Protein AF-A0A6G0UZT6-F1 (afdb_monomer)

Sequence (157 aa):
MRIAREQQYEQFVKENEEKKLRKEQEKERERLVEETPKTPPKTVASNSTDDPYEFVAKKITGKKVVIFSKKTCPYCMKAKQALSVYRIPRDHYEIVELDDLPAGKVENIQKVLGEMTGASTVPRVFIDGNCLGGGDDTVQALTSGKLAQLLKEAGAI

Foldseek 3Di:
DPVVVVVVVVVVVVVVVVVVVVVVVVVVVVVVVVPDDPDDDDDDDDPDPQQLLCVVNCQLQQAQKEWEAAPPDPLQVLLVVLVVVPVFDPSRYYYRHLVVDDPVSLQNNLVSCCVRPVGSDPTFMHGNSHTQGTSVSSVVCSVVVVNVVSCVVSVRD

pLDDT: mean 87.44, std 17.18, range [34.69, 98.81]

Mean predicted aligned error: 12.52 Å

Nearest PDB structures (foldseek):
  7ncw-assembly1_A  TM=9.508E-01  e=6.125E-11  Chlamydomonas reinhardtii
  3rhb-assembly1_A  TM=9.207E-01  e=8.423E-09  Arabidopsis thaliana
  5gtx-assembly2_B  TM=9.286E-01  e=1.571E-08  Polygonaceae
  3c1s-assembly1_A  TM=8.725E-01  e=6.168E-09  Saccharomyces cerevisiae
  2jac-assembly1_A  TM=8.782E-01  e=1.081E-08  Saccharomyces cerevisiae

Secondary structure (DSSP, 8-state):
--HHHHHHHHHHHHHHHHHHHHHHHHHHHHHHHHTS-S----------TT-HHHHHHHHHHHSSEEEEE-TT-HHHHHHHHHHHTT---GGGEEEEEGGGS-HHHHHHHHHHHHHHHS--PSPEEEETTEEEESHHHHHHHHHTSHHHHHHHHTT--

Solvent-accessible surface area (backbone atoms only — not comparable to full-atom values): 8783 Å² total; per-residue (Å²): 128,64,68,66,56,53,52,52,48,53,52,52,51,51,54,50,50,52,52,49,52,51,52,52,53,49,55,47,54,53,50,62,63,70,75,55,76,99,64,85,85,92,82,79,97,66,100,56,100,74,48,44,59,61,52,52,52,51,51,34,70,68,24,35,30,32,32,40,30,39,92,88,39,69,42,25,52,45,31,52,54,50,54,58,76,61,70,56,44,70,83,31,48,47,75,47,50,45,77,79,45,62,72,87,51,40,62,51,37,27,48,44,41,20,74,76,69,76,47,50,59,70,19,40,35,30,50,62,61,41,74,72,38,37,18,67,49,40,42,52,26,48,76,70,47,52,42,62,51,54,35,44,76,55,65,39,90

Radius of gyration: 24.64 Å; Cα contacts (8 Å, |Δi|>4): 173; chains: 1; bounding box: 57×35×75 Å

Structure (mmCIF, N/CA/C/O backbone):
data_AF-A0A6G0UZT6-F1
#
_entry.id   AF-A0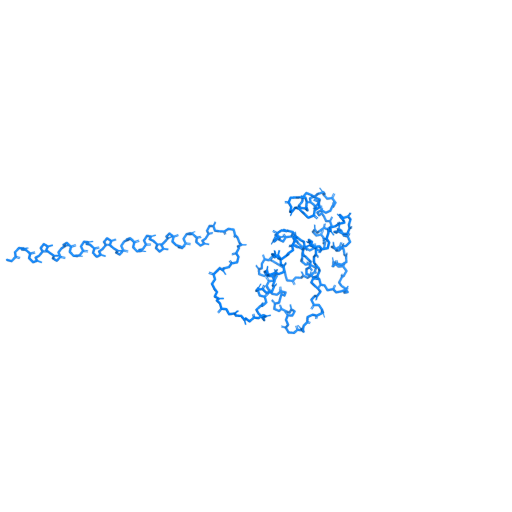A6G0UZT6-F1
#
loop_
_atom_site.group_PDB
_atom_site.id
_atom_site.type_symbol
_atom_site.label_atom_id
_atom_site.label_alt_id
_atom_site.label_comp_id
_atom_site.label_asym_id
_atom_site.label_entity_id
_atom_site.label_seq_id
_atom_site.pdbx_PDB_ins_code
_atom_site.Cartn_x
_atom_site.Cartn_y
_atom_site.Cartn_z
_atom_site.occupancy
_atom_site.B_iso_or_equiv
_atom_site.auth_seq_id
_atom_site.auth_comp_id
_atom_site.auth_asym_id
_atom_site.auth_atom_id
_atom_site.pdbx_PDB_model_num
ATOM 1 N N . MET A 1 1 ? -41.659 19.682 -59.331 1.00 59.56 1 MET A N 1
ATOM 2 C CA . MET A 1 1 ? -40.337 20.131 -58.826 1.00 59.56 1 MET A CA 1
ATOM 3 C C . MET A 1 1 ? -40.313 20.568 -57.348 1.00 59.56 1 MET A C 1
ATOM 5 O O . MET A 1 1 ? -39.220 20.806 -56.859 1.00 59.56 1 MET A O 1
ATOM 9 N N . ARG A 1 2 ? -41.440 20.672 -56.609 1.00 58.91 2 ARG A N 1
ATOM 10 C CA . ARG A 1 2 ? -41.429 21.074 -55.177 1.00 58.91 2 ARG A CA 1
ATOM 11 C C . ARG A 1 2 ? -41.150 19.918 -54.195 1.00 58.91 2 ARG A C 1
ATOM 13 O O . ARG A 1 2 ? -40.313 20.080 -53.320 1.00 58.91 2 ARG A O 1
ATOM 20 N N . ILE A 1 3 ? -41.718 18.736 -54.445 1.00 60.72 3 ILE A N 1
ATOM 21 C CA . ILE A 1 3 ? -41.614 17.551 -53.565 1.00 60.72 3 ILE A CA 1
ATOM 22 C C . ILE A 1 3 ? -40.161 17.068 -53.370 1.00 60.72 3 ILE A C 1
ATOM 24 O O . ILE A 1 3 ? -39.759 16.749 -52.260 1.00 60.72 3 ILE A O 1
ATOM 28 N N . ALA A 1 4 ? -39.335 17.081 -54.423 1.00 64.81 4 ALA A N 1
ATOM 29 C CA . ALA A 1 4 ? -37.940 16.630 -54.329 1.00 64.81 4 ALA A CA 1
ATOM 30 C C . ALA A 1 4 ? -37.053 17.557 -53.473 1.00 64.81 4 ALA A C 1
ATOM 32 O O . ALA A 1 4 ? -36.095 17.098 -52.857 1.00 64.81 4 ALA A O 1
ATOM 33 N N . ARG A 1 5 ? -37.372 18.860 -53.418 1.00 70.00 5 ARG A N 1
ATOM 34 C CA . ARG A 1 5 ? -36.623 19.836 -52.614 1.00 70.00 5 ARG A CA 1
ATOM 35 C C . ARG A 1 5 ? -36.995 19.740 -51.132 1.00 70.00 5 ARG A C 1
ATOM 37 O O . ARG A 1 5 ? -36.111 19.869 -50.294 1.00 70.00 5 ARG A O 1
ATOM 44 N N . GLU A 1 6 ? -38.267 19.481 -50.821 1.00 76.25 6 GLU A N 1
ATOM 45 C CA . GLU A 1 6 ? -38.722 19.206 -49.448 1.00 76.25 6 GLU A CA 1
ATOM 46 C C . GLU A 1 6 ? -38.121 17.907 -48.911 1.00 76.25 6 GLU A C 1
ATOM 48 O O . GLU A 1 6 ? -37.541 17.920 -47.832 1.00 76.25 6 GLU A O 1
ATOM 53 N N . GLN A 1 7 ? -38.120 16.828 -49.702 1.00 77.19 7 GLN A N 1
ATOM 54 C CA . GLN A 1 7 ? -37.497 15.561 -49.298 1.00 77.19 7 GLN A CA 1
ATOM 55 C C . GLN A 1 7 ? -35.988 15.697 -49.049 1.00 77.19 7 GLN A C 1
ATOM 57 O O . GLN A 1 7 ? -35.470 15.158 -48.075 1.00 77.19 7 GLN A O 1
ATOM 62 N N . GLN A 1 8 ? -35.271 16.456 -49.887 1.00 78.75 8 GLN A N 1
ATOM 63 C CA . GLN A 1 8 ? -33.851 16.742 -49.653 1.00 78.75 8 GLN A CA 1
ATOM 64 C C . GLN A 1 8 ? -33.620 17.576 -48.388 1.00 78.75 8 GLN A C 1
ATOM 66 O O . GLN A 1 8 ? -32.632 17.360 -47.687 1.00 78.75 8 GLN A O 1
ATOM 71 N N . TYR A 1 9 ? -34.514 18.520 -48.090 1.00 75.44 9 TYR A N 1
ATOM 72 C CA . TYR A 1 9 ? -34.415 19.344 -46.891 1.00 75.44 9 TYR A CA 1
ATOM 73 C C . TYR A 1 9 ? -34.686 18.530 -45.620 1.00 75.44 9 TYR A C 1
ATOM 75 O O . TYR A 1 9 ? -33.911 18.613 -44.673 1.00 75.44 9 TYR A O 1
ATOM 83 N N . GLU A 1 10 ? -35.718 17.685 -45.615 1.00 83.56 10 GLU A N 1
ATOM 84 C CA . GLU A 1 10 ? -36.023 16.790 -44.493 1.00 83.56 10 GLU A CA 1
ATOM 85 C C . GLU A 1 10 ? -34.889 15.791 -44.232 1.00 83.56 10 GLU A C 1
ATOM 87 O O . GLU A 1 10 ? -34.492 15.595 -43.083 1.00 83.56 10 GLU A O 1
ATOM 92 N N . GLN A 1 11 ? -34.301 15.223 -45.291 1.00 80.62 11 GLN A N 1
ATOM 93 C CA . GLN A 1 11 ? -33.131 14.347 -45.186 1.00 80.62 11 GLN A CA 1
ATOM 94 C C . GLN A 1 11 ? -31.938 15.087 -44.555 1.00 80.62 11 GLN A C 1
ATOM 96 O O . GLN A 1 11 ? -31.304 14.574 -43.636 1.00 80.62 11 GLN A O 1
ATOM 101 N N . PHE A 1 12 ? -31.664 16.319 -45.000 1.00 85.50 12 PHE A N 1
ATOM 102 C CA . PHE A 1 12 ? -30.583 17.149 -44.464 1.00 85.50 12 PHE A CA 1
ATOM 103 C C . PHE A 1 12 ? -30.801 17.521 -42.990 1.00 85.50 12 PHE A C 1
ATOM 105 O O . PHE A 1 12 ? -29.859 17.488 -42.197 1.00 85.50 12 PHE A O 1
ATOM 112 N N . VAL A 1 13 ? -32.035 17.860 -42.605 1.00 86.12 13 VAL A N 1
ATOM 113 C CA . VAL A 1 13 ? -32.390 18.146 -41.206 1.00 86.12 13 VAL A CA 1
ATOM 114 C C . VAL A 1 13 ? -32.175 16.902 -40.347 1.00 86.12 13 VAL A C 1
ATOM 116 O O . VAL A 1 13 ? -31.463 16.977 -39.345 1.00 86.12 13 VAL A O 1
ATOM 119 N N . LYS A 1 14 ? -32.684 15.746 -40.783 1.00 86.69 14 LYS A N 1
ATOM 120 C CA . LYS A 1 14 ? -32.558 14.479 -40.055 1.00 86.69 14 LYS A CA 1
ATOM 121 C C . LYS A 1 14 ? -31.099 14.046 -39.885 1.00 86.69 14 LYS A C 1
ATOM 123 O O . LYS A 1 14 ? -30.685 13.685 -38.787 1.00 86.69 14 LYS A O 1
ATOM 128 N N . GLU A 1 15 ? -30.284 14.159 -40.933 1.00 82.69 15 GLU A N 1
ATOM 129 C CA . GLU A 1 15 ? -28.851 13.845 -40.859 1.00 82.69 15 GLU A CA 1
ATOM 130 C C . GLU A 1 15 ? -28.094 14.763 -39.889 1.00 82.69 15 GLU A C 1
ATOM 132 O O . GLU A 1 15 ? -27.160 14.325 -39.213 1.00 82.69 15 GLU A O 1
ATOM 137 N N . ASN A 1 16 ? -28.472 16.040 -39.802 1.00 84.94 16 ASN A N 1
ATOM 138 C CA . ASN A 1 16 ? -27.845 16.976 -38.872 1.00 84.94 16 ASN A CA 1
ATOM 139 C C . ASN A 1 16 ? -28.285 16.745 -37.424 1.00 84.94 16 ASN A C 1
ATOM 141 O O . ASN A 1 16 ? -27.453 16.858 -36.521 1.00 84.94 16 ASN A O 1
ATOM 145 N N . GLU A 1 17 ? -29.545 16.376 -37.191 1.00 89.00 17 GLU A N 1
ATOM 146 C CA . GLU A 1 17 ? -30.031 15.969 -35.869 1.00 89.00 17 GLU A CA 1
ATOM 147 C C . GLU A 1 17 ? -29.341 14.688 -35.388 1.00 89.00 17 GLU A C 1
ATOM 149 O O . GLU A 1 17 ? -28.851 14.644 -34.260 1.00 89.00 17 GLU A O 1
ATOM 154 N N . GLU A 1 18 ? -29.184 13.687 -36.258 1.00 85.56 18 GLU A N 1
ATOM 155 C CA . GLU A 1 18 ? -28.453 12.456 -35.936 1.00 85.56 18 GLU A CA 1
ATOM 156 C C . GLU A 1 18 ? -26.969 12.727 -35.641 1.00 85.56 18 GLU A C 1
ATOM 158 O O . GLU A 1 18 ? -26.402 12.164 -34.701 1.00 85.56 18 GLU A O 1
ATOM 163 N N . LYS A 1 19 ? -26.325 13.629 -36.394 1.00 81.56 19 LYS A N 1
ATOM 164 C CA . LYS A 1 19 ? -24.942 14.062 -36.119 1.00 81.56 19 LYS A CA 1
ATOM 165 C C . LYS A 1 19 ? -24.828 14.815 -34.794 1.00 81.56 19 LYS A C 1
ATOM 167 O O . LYS A 1 19 ? -23.835 14.641 -34.086 1.00 81.56 19 LYS A O 1
ATOM 172 N N . LYS A 1 20 ? -25.821 15.640 -34.453 1.00 85.88 20 LYS A N 1
ATOM 173 C CA . LYS A 1 20 ? -25.874 16.367 -33.179 1.00 85.88 20 LYS A CA 1
ATOM 174 C C . LYS A 1 20 ? -26.028 15.395 -32.010 1.00 85.88 20 LYS A C 1
ATOM 176 O O . LYS A 1 20 ? -25.246 15.478 -31.068 1.00 85.88 20 LYS A O 1
ATOM 181 N N . LEU A 1 21 ? -26.936 14.425 -32.128 1.00 82.38 21 LEU A N 1
ATOM 182 C CA . LEU A 1 21 ? -27.163 13.395 -31.116 1.00 82.38 21 LEU A CA 1
ATOM 183 C C . LEU A 1 21 ? -25.915 12.529 -30.893 1.00 82.38 21 LEU A C 1
ATOM 185 O O . LEU A 1 21 ? -25.545 12.278 -29.751 1.00 82.38 21 LEU A O 1
ATOM 189 N N . ARG A 1 22 ? -25.211 12.133 -31.963 1.00 80.62 22 ARG A N 1
ATOM 190 C CA . ARG A 1 22 ? -23.954 11.367 -31.857 1.00 80.62 22 ARG A CA 1
ATOM 191 C C . ARG A 1 22 ? -22.852 12.145 -31.141 1.00 80.62 22 ARG A C 1
ATOM 193 O O . ARG A 1 22 ? -22.189 11.581 -30.281 1.00 80.62 22 ARG A O 1
ATOM 200 N N . LYS A 1 23 ? -22.681 13.435 -31.453 1.00 82.00 23 LYS A N 1
ATOM 201 C CA . LYS A 1 23 ? -21.704 14.298 -30.764 1.00 82.00 23 LYS A CA 1
ATOM 202 C C . LYS A 1 23 ? -22.046 14.503 -29.290 1.00 82.00 23 LYS A C 1
ATOM 204 O O . LYS A 1 23 ? -21.148 14.595 -28.461 1.00 82.00 23 LYS A O 1
ATOM 209 N N . GLU A 1 24 ? -23.330 14.595 -28.962 1.00 86.06 24 GLU A N 1
ATOM 210 C CA . GLU A 1 24 ? -23.790 14.749 -27.582 1.00 86.06 24 GLU A CA 1
ATOM 211 C C . GLU A 1 24 ? -23.583 13.457 -26.779 1.00 86.06 24 GLU A C 1
ATOM 213 O O . GLU A 1 24 ? -23.023 13.512 -25.687 1.00 86.06 24 GLU A O 1
ATOM 218 N N . GLN A 1 25 ? -23.884 12.297 -27.376 1.00 79.06 25 GLN A N 1
ATOM 219 C CA . GLN A 1 25 ? -23.587 10.973 -26.814 1.00 79.06 25 GLN A CA 1
ATOM 220 C C . GLN A 1 25 ? -22.081 10.718 -26.656 1.00 79.06 25 GLN A C 1
ATOM 222 O O . GLN A 1 25 ? -21.660 10.110 -25.674 1.00 79.06 25 GLN A O 1
ATOM 227 N N . GLU A 1 26 ? -21.249 11.177 -27.593 1.00 78.81 26 GLU A N 1
ATOM 228 C CA . GLU A 1 26 ? -19.788 11.067 -27.501 1.00 78.81 26 GLU A CA 1
ATOM 229 C C . GLU A 1 26 ? -19.237 11.936 -26.365 1.00 78.81 26 GLU A C 1
ATOM 231 O O . GLU A 1 26 ? -18.486 11.444 -25.527 1.00 78.81 26 GLU A O 1
ATOM 236 N N . LYS A 1 27 ? -19.716 13.179 -26.245 1.00 76.19 27 LYS A N 1
ATOM 237 C CA . LYS A 1 27 ? -19.357 14.095 -25.152 1.00 76.19 27 LYS A CA 1
ATOM 238 C C . LYS A 1 27 ? -19.854 13.622 -23.780 1.00 76.19 27 LYS A C 1
ATOM 240 O O . LYS A 1 27 ? -19.259 13.950 -22.754 1.00 76.19 27 LYS A O 1
ATOM 245 N N . GLU A 1 28 ? -20.968 12.898 -23.731 1.00 77.81 28 GLU A N 1
ATOM 246 C CA . GLU A 1 28 ? -21.465 12.255 -22.511 1.00 77.81 28 GLU A CA 1
ATOM 247 C C . GLU A 1 28 ? -20.640 11.011 -22.157 1.00 77.81 28 GLU A C 1
ATOM 249 O O . GLU A 1 28 ? -20.262 10.854 -20.998 1.00 77.81 28 GLU A O 1
ATOM 254 N N . ARG A 1 29 ? -20.248 10.190 -23.145 1.00 72.94 29 ARG A N 1
ATOM 255 C CA . ARG A 1 29 ? -19.286 9.090 -22.938 1.00 72.94 29 ARG A CA 1
ATOM 256 C C . ARG A 1 29 ? -17.939 9.596 -22.426 1.00 72.94 29 ARG A C 1
ATOM 258 O O . ARG A 1 29 ? -17.398 8.975 -21.523 1.00 72.94 29 ARG A O 1
ATOM 265 N N . GLU A 1 30 ? -17.415 10.696 -22.962 1.00 71.19 30 GLU A N 1
ATOM 266 C CA . GLU A 1 30 ? -16.159 11.302 -22.491 1.00 71.19 30 GLU A CA 1
ATOM 267 C C . GLU A 1 30 ? -16.280 11.837 -21.056 1.00 71.19 30 GLU A C 1
ATOM 269 O O . GLU A 1 30 ? -15.427 11.539 -20.223 1.00 71.19 30 GLU A O 1
ATOM 274 N N . ARG A 1 31 ? -17.376 12.531 -20.715 1.00 69.81 31 ARG A N 1
ATOM 275 C CA . ARG A 1 31 ? -17.617 13.004 -19.336 1.00 69.81 31 ARG A CA 1
ATOM 276 C C . ARG A 1 31 ? -17.771 11.871 -18.323 1.00 69.81 31 ARG A C 1
ATOM 278 O O . ARG A 1 31 ? -17.242 11.966 -17.220 1.00 69.81 31 ARG A O 1
ATOM 285 N N . LEU A 1 32 ? -18.436 10.779 -18.697 1.00 59.31 32 LEU A N 1
ATOM 286 C CA . LEU A 1 32 ? -18.578 9.600 -17.836 1.00 59.31 32 LEU A CA 1
ATOM 287 C C . LEU A 1 32 ? -17.246 8.870 -17.593 1.00 59.31 32 LEU A C 1
ATOM 289 O O . LEU A 1 32 ? -17.134 8.129 -16.619 1.00 59.31 32 LEU A O 1
ATOM 293 N N . VAL A 1 33 ? -16.235 9.073 -18.443 1.00 61.00 33 VAL A N 1
ATOM 294 C CA . VAL A 1 33 ? -14.874 8.564 -18.210 1.00 61.00 33 VAL A CA 1
ATOM 295 C C . VAL A 1 33 ? -14.124 9.440 -17.196 1.00 61.00 33 VAL A C 1
ATOM 297 O O . VAL A 1 33 ? -13.370 8.902 -16.388 1.00 61.00 33 VAL A O 1
ATOM 300 N N . GLU A 1 34 ? -14.362 10.754 -17.170 1.00 56.19 34 GLU A N 1
ATOM 301 C CA . GLU A 1 34 ? -13.666 11.688 -16.267 1.00 56.19 34 GLU A CA 1
ATOM 302 C C . GLU A 1 34 ? -14.211 11.728 -14.823 1.00 56.19 34 GLU A C 1
ATOM 304 O O . GLU A 1 34 ? -13.453 12.054 -13.911 1.00 56.19 34 GLU A O 1
ATOM 309 N N . GLU A 1 35 ? -15.470 11.351 -14.566 1.00 48.88 35 GLU A N 1
ATOM 310 C CA . GLU A 1 35 ? -16.082 11.426 -13.218 1.00 48.88 35 GLU A CA 1
ATOM 311 C C . GLU A 1 35 ? -16.060 10.113 -12.403 1.00 48.88 35 GLU A C 1
ATOM 313 O O . GLU A 1 35 ? -16.698 10.008 -11.353 1.00 48.88 35 GLU A O 1
ATOM 318 N N . THR A 1 36 ? -15.292 9.100 -12.818 1.00 38.28 36 THR A N 1
ATOM 319 C CA . THR A 1 36 ? -15.118 7.875 -12.012 1.00 38.28 36 THR A CA 1
ATOM 320 C C . THR A 1 36 ? -13.955 8.002 -11.012 1.00 38.28 36 THR A C 1
ATOM 322 O O . THR A 1 36 ? -12.878 8.489 -11.365 1.00 38.28 36 THR A O 1
ATOM 325 N N . PRO A 1 37 ? -14.105 7.553 -9.748 1.00 44.34 37 PRO A N 1
ATOM 326 C CA . PRO A 1 37 ? -12.972 7.450 -8.834 1.00 44.34 37 PRO A CA 1
ATOM 327 C C . PRO A 1 37 ? -11.967 6.454 -9.416 1.00 44.34 37 PRO A C 1
ATOM 329 O O . PRO A 1 37 ? -12.398 5.397 -9.868 1.00 44.34 37 PRO A O 1
ATOM 332 N N . LYS A 1 38 ? -10.664 6.796 -9.390 1.00 44.00 38 LYS A N 1
ATOM 333 C CA . LYS A 1 38 ? -9.486 6.018 -9.849 1.00 44.00 38 LYS A CA 1
ATOM 334 C C . LYS A 1 38 ? -9.646 4.497 -9.674 1.00 44.00 38 LYS A C 1
ATOM 336 O O . LYS A 1 38 ? -9.110 3.905 -8.740 1.00 44.00 38 LYS A O 1
ATOM 341 N N . THR A 1 39 ? -10.368 3.868 -10.591 1.00 41.50 39 THR A N 1
ATOM 342 C CA . THR A 1 39 ? -10.649 2.435 -10.631 1.00 41.50 39 THR A CA 1
ATOM 343 C C . THR A 1 39 ? -10.273 1.914 -12.014 1.00 41.50 39 THR A C 1
ATOM 345 O O . THR A 1 39 ? -10.353 2.652 -12.998 1.00 41.50 39 THR A O 1
ATOM 348 N N . PRO A 1 40 ? -9.754 0.679 -12.085 1.00 46.38 40 PRO A N 1
ATOM 349 C CA . PRO A 1 40 ? -9.016 0.195 -13.243 1.00 46.38 40 PRO A CA 1
ATOM 350 C C . PRO A 1 40 ? -9.903 0.058 -14.494 1.00 46.38 40 PRO A C 1
ATOM 352 O O . PRO A 1 40 ? -11.068 -0.340 -14.387 1.00 46.38 40 PRO A O 1
ATOM 355 N N . PRO A 1 41 ? -9.357 0.353 -15.690 1.00 41.25 41 PRO A N 1
ATOM 356 C CA . PRO A 1 41 ? -10.105 0.330 -16.939 1.00 41.25 41 PRO A CA 1
ATOM 357 C C . PRO A 1 41 ? -10.586 -1.087 -17.275 1.00 41.25 41 PRO A C 1
ATOM 359 O O . PRO A 1 41 ? -9.805 -2.032 -17.385 1.00 41.25 41 PRO A O 1
ATOM 362 N N . LYS A 1 42 ? -11.898 -1.228 -17.497 1.00 44.88 42 LYS A N 1
ATOM 363 C CA . LYS A 1 42 ? -12.490 -2.393 -18.162 1.00 44.88 42 LYS A CA 1
ATOM 364 C C . LYS A 1 42 ? -12.244 -2.287 -19.667 1.00 44.88 42 LYS A C 1
ATOM 366 O O . LYS A 1 42 ? -12.974 -1.552 -20.314 1.00 44.88 42 LYS A O 1
ATOM 371 N N . THR A 1 43 ? -11.264 -3.035 -20.181 1.00 34.69 43 THR A N 1
ATOM 372 C CA . THR A 1 43 ? -11.263 -3.791 -21.460 1.00 34.69 43 THR A CA 1
ATOM 373 C C . THR A 1 43 ? -9.822 -4.172 -21.802 1.00 34.69 43 THR A C 1
ATOM 375 O O . THR A 1 43 ? -9.046 -3.295 -22.154 1.00 34.69 43 THR A O 1
ATOM 378 N N . VAL A 1 44 ? -9.448 -5.450 -21.730 1.00 39.34 44 VAL A N 1
ATOM 379 C CA . VAL A 1 44 ? -9.423 -6.413 -22.845 1.00 39.34 44 VAL A CA 1
ATOM 380 C C . VAL A 1 44 ? -9.068 -7.795 -22.294 1.00 39.34 44 VAL A C 1
ATOM 382 O O . VAL A 1 44 ? -8.287 -7.932 -21.360 1.00 39.34 44 VAL A O 1
ATOM 385 N N . ALA A 1 45 ? -9.679 -8.826 -22.870 1.00 43.91 45 ALA A N 1
ATOM 386 C CA . ALA A 1 45 ? -9.318 -10.207 -22.621 1.00 43.91 45 ALA A CA 1
ATOM 387 C C . ALA A 1 45 ? -7.934 -10.495 -23.225 1.00 43.91 45 ALA A C 1
ATOM 389 O O . ALA A 1 45 ? -7.805 -10.704 -24.428 1.00 43.91 45 ALA A O 1
ATOM 390 N N . SER A 1 46 ? -6.911 -10.544 -22.380 1.00 41.50 46 SER A N 1
ATOM 391 C CA . SER A 1 46 ? -5.672 -11.267 -22.649 1.00 41.50 46 SER A CA 1
ATOM 392 C C . SER A 1 46 ? -5.299 -12.017 -21.379 1.00 41.50 46 SER A C 1
ATOM 394 O O . SER A 1 46 ? -4.885 -11.412 -20.399 1.00 41.50 46 SER A O 1
ATOM 396 N N . ASN A 1 47 ? -5.463 -13.342 -21.384 1.00 49.34 47 ASN A N 1
ATOM 397 C CA . ASN A 1 47 ? -4.937 -14.217 -20.336 1.00 49.34 47 ASN A CA 1
ATOM 398 C C . ASN A 1 47 ? -3.400 -14.249 -20.417 1.00 49.34 47 ASN A C 1
ATOM 400 O O . ASN A 1 47 ? -2.814 -15.245 -20.838 1.00 49.34 47 ASN A O 1
ATOM 404 N N . SER A 1 48 ? -2.738 -13.163 -20.028 1.00 51.28 48 SER A N 1
ATOM 405 C CA . SER A 1 48 ? -1.297 -13.129 -19.799 1.00 51.28 48 SER A CA 1
ATOM 406 C C . SER A 1 48 ? -1.060 -12.700 -18.361 1.00 51.28 48 SER A C 1
ATOM 408 O O . SER A 1 48 ? -1.146 -11.523 -18.034 1.00 51.28 48 SER A O 1
ATOM 410 N N . THR A 1 49 ? -0.708 -13.652 -17.499 1.00 57.84 49 THR A N 1
ATOM 411 C CA . THR A 1 49 ? -0.344 -13.453 -16.082 1.00 57.84 49 THR A CA 1
ATOM 412 C C . THR A 1 49 ? 0.951 -12.641 -15.874 1.00 57.84 49 THR A C 1
ATOM 414 O O . THR A 1 49 ? 1.583 -12.723 -14.818 1.00 57.84 49 THR A O 1
ATOM 417 N N . ASP A 1 50 ? 1.375 -11.894 -16.892 1.00 78.12 50 ASP A N 1
ATOM 418 C CA . ASP A 1 50 ? 2.631 -11.153 -16.967 1.00 78.12 50 ASP A CA 1
ATOM 419 C C . ASP A 1 50 ? 2.442 -9.633 -17.009 1.00 78.12 50 ASP A C 1
ATOM 421 O O . ASP A 1 50 ? 3.437 -8.919 -16.898 1.00 78.12 50 ASP A O 1
ATOM 425 N N . ASP A 1 51 ? 1.205 -9.128 -17.103 1.00 93.31 51 ASP A N 1
ATOM 426 C CA . ASP A 1 51 ? 0.959 -7.690 -16.991 1.00 93.31 51 ASP A CA 1
ATOM 427 C C . ASP A 1 51 ? 1.192 -7.206 -15.540 1.00 93.31 51 ASP A C 1
ATOM 429 O O . ASP A 1 51 ? 0.516 -7.669 -14.610 1.00 93.31 51 ASP A O 1
ATOM 433 N N . PRO A 1 52 ? 2.149 -6.286 -15.296 1.00 94.62 52 PRO A N 1
ATOM 434 C CA . PRO A 1 52 ? 2.426 -5.769 -13.957 1.00 94.62 52 PRO A CA 1
ATOM 435 C C . PRO A 1 52 ? 1.233 -5.019 -13.353 1.00 94.62 52 PRO A C 1
ATOM 437 O O . PRO A 1 52 ? 1.078 -5.035 -12.129 1.00 94.62 52 PRO A O 1
ATOM 440 N N . TYR A 1 53 ? 0.392 -4.382 -14.175 1.00 95.88 53 TYR A N 1
ATOM 441 C CA . TYR A 1 53 ? -0.772 -3.652 -13.683 1.00 95.88 53 TYR A CA 1
ATOM 442 C C . TYR A 1 53 ? -1.840 -4.611 -13.159 1.00 95.88 53 TYR A C 1
ATOM 444 O O . TYR A 1 53 ? -2.256 -4.491 -12.005 1.00 95.88 53 TYR A O 1
ATOM 452 N N . GLU A 1 54 ? -2.219 -5.616 -13.951 1.00 95.94 54 GLU A N 1
ATOM 453 C CA . GLU A 1 54 ? -3.139 -6.670 -13.524 1.00 95.94 54 GLU A CA 1
ATOM 454 C C . GLU A 1 54 ? -2.624 -7.404 -12.279 1.00 95.94 54 GLU A C 1
ATOM 456 O O . GLU A 1 54 ? -3.396 -7.665 -11.355 1.00 95.94 54 GLU A O 1
ATOM 461 N N . PHE A 1 55 ? -1.315 -7.677 -12.193 1.00 96.31 55 PHE A N 1
ATOM 462 C CA . PHE A 1 55 ? -0.716 -8.269 -10.995 1.00 96.31 55 PHE A CA 1
ATOM 463 C C . PHE A 1 55 ? -0.963 -7.411 -9.748 1.00 96.31 55 PHE A C 1
ATOM 465 O O . PHE A 1 55 ? -1.470 -7.922 -8.746 1.00 96.31 55 PHE A O 1
ATOM 472 N N . VAL A 1 56 ? -0.637 -6.113 -9.796 1.00 97.56 56 VAL A N 1
ATOM 473 C CA . VAL A 1 56 ? -0.839 -5.199 -8.659 1.00 97.56 56 VAL A CA 1
ATOM 474 C C . VAL A 1 56 ? -2.325 -5.083 -8.324 1.00 97.56 56 VAL A C 1
ATOM 476 O O . VAL A 1 56 ? -2.695 -5.272 -7.164 1.00 97.56 56 VAL A O 1
ATOM 479 N N . ALA A 1 57 ? -3.176 -4.856 -9.328 1.00 97.31 57 ALA A N 1
ATOM 480 C CA . ALA A 1 57 ? -4.623 -4.725 -9.174 1.00 97.31 57 ALA A CA 1
ATOM 481 C C . ALA A 1 57 ? -5.248 -5.974 -8.531 1.00 97.31 57 ALA A C 1
ATOM 483 O O . ALA A 1 57 ? -6.048 -5.874 -7.598 1.00 97.31 57 ALA A O 1
ATOM 484 N N . LYS A 1 58 ? -4.843 -7.169 -8.969 1.00 97.75 58 LYS A N 1
ATOM 485 C CA . LYS A 1 58 ? -5.315 -8.439 -8.410 1.00 97.75 58 LYS A CA 1
ATOM 486 C C . LYS A 1 58 ? -4.903 -8.616 -6.953 1.00 97.75 58 LYS A C 1
ATOM 488 O O . LYS A 1 58 ? -5.698 -9.107 -6.157 1.00 97.75 58 LYS A O 1
ATOM 493 N N . LYS A 1 59 ? -3.681 -8.219 -6.585 1.00 97.81 59 LYS A N 1
ATOM 494 C CA . LYS A 1 59 ? -3.224 -8.281 -5.189 1.00 97.81 59 LYS A CA 1
ATOM 495 C C . LYS A 1 59 ? -4.050 -7.351 -4.305 1.00 97.81 59 LYS A C 1
ATOM 497 O O . LYS A 1 59 ? -4.646 -7.826 -3.344 1.00 97.81 59 LYS A O 1
ATOM 502 N N . ILE A 1 60 ? -4.160 -6.069 -4.663 1.00 97.81 60 ILE A N 1
ATOM 503 C CA . ILE A 1 60 ? -4.868 -5.068 -3.842 1.00 97.81 60 ILE A CA 1
ATOM 504 C C . ILE A 1 60 ? -6.378 -5.318 -3.728 1.00 97.81 60 ILE A C 1
ATOM 506 O O . ILE A 1 60 ? -6.976 -4.904 -2.743 1.00 97.81 60 ILE A O 1
ATOM 510 N N . THR A 1 61 ? -6.995 -5.979 -4.713 1.00 96.75 61 THR A N 1
ATOM 511 C CA . THR A 1 61 ? -8.428 -6.332 -4.678 1.00 96.75 61 THR A CA 1
ATOM 512 C C . THR A 1 61 ? -8.689 -7.697 -4.042 1.00 96.75 61 THR A C 1
ATOM 514 O O . THR A 1 61 ? -9.782 -7.939 -3.538 1.00 96.75 61 THR A O 1
ATOM 517 N N . GLY A 1 62 ? -7.699 -8.595 -4.033 1.00 96.56 62 GLY A N 1
ATOM 518 C CA . GLY A 1 62 ? -7.836 -9.944 -3.485 1.00 96.56 62 GLY A CA 1
ATOM 519 C C . GLY A 1 62 ? -7.778 -10.017 -1.958 1.00 96.56 62 GLY A C 1
ATOM 520 O O . GLY A 1 62 ? -8.167 -11.037 -1.384 1.00 96.56 62 GLY A O 1
ATOM 521 N N . LYS A 1 63 ? -7.281 -8.970 -1.290 1.00 97.94 63 LYS A N 1
ATOM 522 C CA . LYS A 1 63 ? -7.095 -8.913 0.166 1.00 97.94 63 LYS A CA 1
ATOM 523 C C . LYS A 1 63 ? -7.436 -7.531 0.701 1.00 97.94 63 LYS A C 1
ATOM 525 O O . LYS A 1 63 ? -7.229 -6.527 0.032 1.00 97.94 63 LYS A O 1
ATOM 530 N N . LYS A 1 64 ? -7.921 -7.482 1.943 1.00 98.38 64 LYS A N 1
ATOM 531 C CA . LYS A 1 64 ? -8.277 -6.224 2.614 1.00 98.38 64 LYS A CA 1
ATOM 532 C C . LYS A 1 64 ? -7.061 -5.385 2.973 1.00 98.38 64 LYS A C 1
ATOM 534 O O . LYS A 1 64 ? -7.160 -4.167 2.978 1.00 98.38 64 LYS A O 1
ATOM 539 N N . VAL A 1 65 ? -5.929 -6.014 3.262 1.00 98.75 65 VAL A N 1
ATOM 540 C CA . VAL A 1 65 ? -4.676 -5.340 3.594 1.00 98.75 65 VAL A CA 1
ATOM 541 C C . VAL A 1 65 ? -3.549 -5.979 2.801 1.00 98.75 65 VAL A C 1
ATOM 543 O O . VAL A 1 65 ? -3.314 -7.183 2.904 1.00 98.75 65 VAL A O 1
ATOM 546 N N . VAL A 1 66 ? -2.837 -5.165 2.024 1.00 98.81 66 VAL A N 1
ATOM 547 C CA . VAL A 1 66 ? -1.721 -5.617 1.186 1.00 98.81 66 VAL A CA 1
ATOM 548 C C . VAL A 1 66 ? -0.506 -4.743 1.423 1.00 98.81 66 VAL A C 1
ATOM 550 O O . VAL A 1 66 ? -0.608 -3.517 1.440 1.00 98.81 66 VAL A O 1
ATOM 553 N N . ILE A 1 67 ? 0.661 -5.369 1.564 1.00 98.69 67 ILE A N 1
ATOM 554 C CA . ILE A 1 67 ? 1.946 -4.670 1.631 1.00 98.69 67 ILE A CA 1
ATOM 555 C C . ILE A 1 67 ? 2.835 -5.148 0.492 1.00 98.69 67 ILE A C 1
ATOM 557 O O . ILE A 1 67 ? 3.268 -6.298 0.495 1.00 98.69 67 ILE A O 1
ATOM 561 N N . PHE A 1 68 ? 3.189 -4.256 -0.429 1.00 98.69 68 PHE A N 1
ATOM 562 C CA . PHE A 1 68 ? 4.323 -4.493 -1.324 1.00 98.69 68 PHE A CA 1
ATOM 563 C C . PHE A 1 68 ? 5.612 -4.162 -0.575 1.00 98.69 68 PHE A C 1
ATOM 565 O O . PHE A 1 68 ? 5.763 -3.050 -0.067 1.00 98.69 68 PHE A O 1
ATOM 572 N N . SER A 1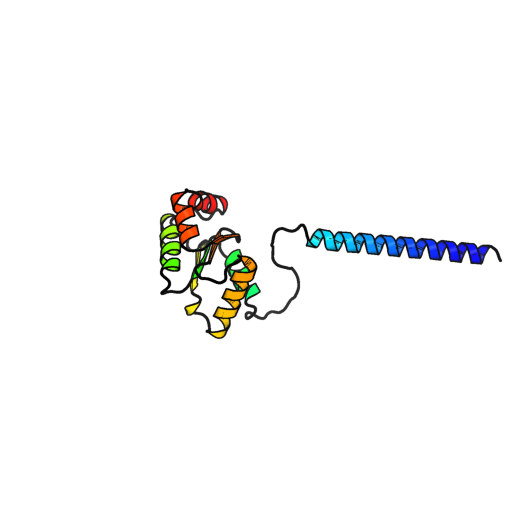 69 ? 6.514 -5.134 -0.465 1.00 98.62 69 SER A N 1
ATOM 573 C CA . SER A 1 69 ? 7.638 -5.143 0.476 1.00 98.62 69 SER A CA 1
ATOM 574 C C . SER A 1 69 ? 8.927 -5.657 -0.180 1.00 98.62 69 SER A C 1
ATOM 576 O O . SER A 1 69 ? 8.905 -6.196 -1.283 1.00 98.62 69 SER A O 1
ATOM 578 N N . LYS A 1 70 ? 10.063 -5.457 0.498 1.00 98.00 70 LYS A N 1
ATOM 579 C CA . LYS A 1 70 ? 11.322 -6.187 0.274 1.00 98.00 70 LYS A CA 1
ATOM 580 C C . LYS A 1 70 ? 11.846 -6.679 1.626 1.00 98.00 70 LYS A C 1
ATOM 582 O O . LYS A 1 70 ? 11.815 -5.902 2.591 1.00 98.00 70 LYS A O 1
ATOM 587 N N . LYS A 1 71 ? 12.363 -7.912 1.713 1.00 94.88 71 LYS A N 1
ATOM 588 C CA . LYS A 1 71 ? 12.708 -8.570 2.995 1.00 94.88 71 LYS A CA 1
ATOM 589 C C . LYS A 1 71 ? 13.653 -7.767 3.888 1.00 94.88 71 LYS A C 1
ATOM 591 O O . LYS A 1 71 ? 13.431 -7.686 5.092 1.00 94.88 71 LYS A O 1
ATOM 596 N N . THR A 1 72 ? 14.681 -7.145 3.313 1.00 94.00 72 THR A N 1
ATOM 597 C CA . THR A 1 72 ? 15.736 -6.427 4.057 1.00 94.00 72 THR A CA 1
ATOM 598 C C . THR A 1 72 ? 15.491 -4.920 4.186 1.00 94.00 72 THR A C 1
ATOM 600 O O . THR A 1 72 ? 16.361 -4.184 4.650 1.00 94.00 72 THR A O 1
ATOM 603 N N . CYS A 1 73 ? 14.312 -4.421 3.797 1.00 97.06 73 CYS A N 1
ATOM 604 C CA . CYS A 1 73 ? 14.006 -2.994 3.860 1.00 97.06 73 CYS A CA 1
ATOM 605 C C . CYS A 1 73 ? 13.534 -2.573 5.271 1.00 97.06 73 CYS A C 1
ATOM 607 O O . CYS A 1 73 ? 12.476 -3.028 5.723 1.00 97.06 73 CYS A O 1
ATOM 609 N N . PRO A 1 74 ? 14.224 -1.636 5.956 1.00 97.81 74 PRO A N 1
ATOM 610 C CA . PRO A 1 74 ? 13.844 -1.204 7.304 1.00 97.81 74 PRO A CA 1
ATOM 611 C C . PRO A 1 74 ? 12.470 -0.529 7.365 1.00 97.81 74 PRO A C 1
ATOM 613 O O . PRO A 1 74 ? 11.720 -0.734 8.317 1.00 97.81 74 PRO A O 1
ATOM 616 N N . TYR A 1 75 ? 12.080 0.212 6.326 1.00 98.38 75 TYR A N 1
ATOM 617 C CA . TYR A 1 75 ? 10.750 0.823 6.254 1.00 98.38 75 TYR A CA 1
ATOM 618 C C . TYR A 1 75 ? 9.636 -0.216 6.071 1.00 98.38 75 TYR A C 1
ATOM 620 O O . TYR A 1 75 ? 8.544 -0.040 6.608 1.00 98.38 75 TYR A O 1
ATOM 628 N N . CYS A 1 76 ? 9.911 -1.324 5.373 1.00 98.31 76 CYS A N 1
ATOM 629 C CA . CYS A 1 76 ? 8.961 -2.431 5.255 1.00 98.31 76 CYS A CA 1
ATOM 630 C C . CYS A 1 76 ? 8.753 -3.116 6.608 1.00 98.31 76 CYS A C 1
ATOM 632 O O . CYS A 1 76 ? 7.620 -3.426 6.969 1.00 98.31 76 CYS A O 1
ATOM 634 N N . MET A 1 77 ? 9.827 -3.299 7.385 1.00 98.31 77 MET A N 1
ATOM 635 C CA . MET A 1 77 ? 9.730 -3.833 8.746 1.00 98.31 77 MET A CA 1
ATOM 636 C C . MET A 1 77 ? 8.873 -2.935 9.647 1.00 98.31 77 MET A C 1
ATOM 638 O O . MET A 1 77 ? 7.988 -3.453 10.323 1.00 98.31 77 MET A O 1
ATOM 642 N N . LYS A 1 78 ? 9.052 -1.606 9.588 1.00 97.94 78 LYS A N 1
ATOM 643 C CA . LYS A 1 78 ? 8.204 -0.646 10.321 1.00 97.94 78 LYS A CA 1
ATOM 644 C C . LYS A 1 78 ? 6.715 -0.804 9.983 1.00 97.94 78 LYS A C 1
ATOM 646 O O . LYS A 1 78 ? 5.895 -0.907 10.891 1.00 97.94 78 LYS A O 1
ATOM 651 N N . ALA A 1 79 ? 6.361 -0.864 8.694 1.00 98.44 79 ALA A N 1
ATOM 652 C CA . ALA A 1 79 ? 4.968 -1.038 8.263 1.00 98.44 79 ALA A CA 1
ATOM 653 C C . ALA A 1 79 ? 4.366 -2.358 8.774 1.00 98.44 79 ALA A C 1
ATOM 655 O O . ALA A 1 79 ? 3.274 -2.371 9.342 1.00 98.44 79 ALA A O 1
ATOM 656 N N . LYS A 1 80 ? 5.106 -3.466 8.624 1.00 98.31 80 LYS A N 1
ATOM 657 C CA . LYS A 1 80 ? 4.693 -4.795 9.101 1.00 98.31 80 LYS A CA 1
ATOM 658 C C . LYS A 1 80 ? 4.487 -4.809 10.618 1.00 98.31 80 LYS A C 1
ATOM 660 O O . LYS A 1 80 ? 3.490 -5.343 11.093 1.00 98.31 80 LYS A O 1
ATOM 665 N N . GLN A 1 81 ? 5.398 -4.197 11.375 1.00 98.12 81 GLN A N 1
ATOM 666 C CA . GLN A 1 81 ? 5.284 -4.076 12.830 1.00 98.12 81 GLN A CA 1
ATOM 667 C C . GLN A 1 81 ? 4.051 -3.262 13.231 1.00 98.12 81 GLN A C 1
ATOM 669 O O . GLN A 1 81 ? 3.287 -3.713 14.082 1.00 98.12 81 GLN A O 1
ATOM 674 N N . ALA A 1 82 ? 3.806 -2.122 12.582 1.00 98.25 82 ALA A N 1
ATOM 675 C CA . ALA A 1 82 ? 2.641 -1.291 12.874 1.00 98.25 82 ALA A CA 1
ATOM 676 C C . ALA A 1 82 ? 1.311 -2.037 12.650 1.00 98.25 82 ALA A C 1
ATOM 678 O O . ALA A 1 82 ? 0.400 -1.942 13.470 1.00 98.25 82 ALA A O 1
ATOM 679 N N . LEU A 1 83 ? 1.216 -2.832 11.580 1.00 98.31 83 LEU A N 1
ATOM 680 C CA . LEU A 1 83 ? 0.032 -3.645 11.277 1.00 98.31 83 LEU A CA 1
ATOM 681 C C . LEU A 1 83 ? -0.102 -4.878 12.187 1.00 98.31 83 LEU A C 1
ATOM 683 O O . LEU A 1 83 ? -1.221 -5.293 12.491 1.00 98.31 83 LEU A O 1
ATOM 687 N N . SER A 1 84 ? 1.012 -5.434 12.680 1.00 97.50 84 SER A N 1
ATOM 688 C CA . SER A 1 84 ? 1.009 -6.624 13.548 1.00 97.50 84 SER A CA 1
ATOM 689 C C . SER A 1 84 ? 0.261 -6.431 14.875 1.00 97.50 84 SER A C 1
ATOM 691 O O . SER A 1 84 ? -0.227 -7.404 15.449 1.00 97.50 84 SER A O 1
ATOM 693 N N . VAL A 1 85 ? 0.095 -5.180 15.322 1.00 97.25 85 VAL A N 1
ATOM 694 C CA . VAL A 1 85 ? -0.656 -4.815 16.536 1.00 97.25 85 VAL A CA 1
ATOM 695 C C . VAL A 1 85 ? -2.122 -5.264 16.464 1.00 97.25 85 VAL A C 1
ATOM 697 O O . VAL A 1 85 ? -2.707 -5.620 17.484 1.00 97.25 85 VAL A O 1
ATOM 700 N N . TYR A 1 86 ? -2.714 -5.295 15.267 1.00 96.31 86 TYR A N 1
ATOM 701 C CA . TYR A 1 86 ? -4.159 -5.453 15.084 1.00 96.31 86 TYR A CA 1
ATOM 702 C C . TYR A 1 86 ? -4.637 -6.895 14.851 1.00 96.31 86 TYR A C 1
ATOM 704 O O . TYR A 1 86 ? -5.828 -7.104 14.663 1.00 96.31 86 TYR A O 1
ATOM 712 N N . ARG A 1 87 ? -3.745 -7.900 14.878 1.00 94.62 87 ARG A N 1
ATOM 713 C CA . ARG A 1 87 ? -4.091 -9.329 14.674 1.00 94.62 87 ARG A CA 1
ATOM 714 C C . ARG A 1 87 ? -5.009 -9.579 13.464 1.00 94.62 87 ARG A C 1
ATOM 716 O O . ARG A 1 87 ? -5.972 -10.337 13.551 1.00 94.62 87 ARG A O 1
ATOM 723 N N . ILE A 1 88 ? -4.692 -8.949 12.335 1.00 97.81 88 ILE A N 1
ATOM 724 C CA . ILE A 1 88 ? -5.469 -9.066 11.095 1.00 97.81 88 ILE A CA 1
ATOM 725 C C . ILE A 1 88 ? -5.514 -10.548 10.661 1.00 97.81 88 ILE A C 1
ATOM 727 O O . ILE A 1 88 ? -4.454 -11.183 10.596 1.00 97.81 88 ILE A O 1
ATOM 731 N N . PRO A 1 89 ? -6.696 -11.123 10.359 1.00 97.50 89 PRO A N 1
ATOM 732 C CA . PRO A 1 89 ? -6.810 -12.499 9.892 1.00 97.50 89 PRO A CA 1
ATOM 733 C C . PRO A 1 89 ? -5.978 -12.744 8.632 1.00 97.50 89 PRO A C 1
ATOM 735 O O . PRO A 1 89 ? -5.908 -11.898 7.739 1.00 97.50 89 PRO A O 1
ATOM 738 N N . ARG A 1 90 ? -5.394 -13.942 8.515 1.00 95.00 90 ARG A N 1
ATOM 739 C CA . ARG A 1 90 ? -4.577 -14.326 7.350 1.00 95.00 90 ARG A CA 1
ATOM 740 C C . ARG A 1 90 ? -5.344 -14.190 6.030 1.00 95.00 90 ARG A C 1
ATOM 742 O O . ARG A 1 90 ? -4.764 -13.821 5.013 1.00 95.00 90 ARG A O 1
ATOM 749 N N . ASP A 1 91 ? -6.649 -14.433 6.042 1.00 96.94 91 ASP A N 1
ATOM 750 C CA . ASP A 1 91 ? -7.466 -14.323 4.834 1.00 96.94 91 ASP A CA 1
ATOM 751 C C . ASP A 1 91 ? -7.671 -12.877 4.371 1.00 96.94 91 ASP A C 1
ATOM 753 O O . ASP A 1 91 ? -7.966 -12.659 3.197 1.00 96.94 91 ASP A O 1
ATOM 757 N N . HIS A 1 92 ? -7.419 -11.898 5.241 1.00 98.12 92 HIS A N 1
ATOM 758 C CA . HIS A 1 92 ? -7.536 -10.467 4.963 1.00 98.12 92 HIS A CA 1
ATOM 759 C C . HIS A 1 92 ? -6.192 -9.791 4.668 1.00 98.12 92 HIS A C 1
ATOM 761 O O . HIS A 1 92 ? -6.194 -8.659 4.192 1.00 98.12 92 HIS A O 1
ATOM 767 N N . TYR A 1 93 ? -5.063 -10.455 4.930 1.00 97.75 93 TYR A N 1
ATOM 768 C CA . TYR A 1 93 ? -3.735 -9.842 4.942 1.00 97.75 93 TYR A CA 1
ATOM 769 C C . TYR A 1 93 ? -2.756 -10.551 4.002 1.00 97.75 93 TYR A C 1
ATOM 771 O O . TYR A 1 93 ? -2.596 -11.770 4.065 1.00 97.75 93 TYR A O 1
ATOM 779 N N . GLU A 1 94 ? -2.048 -9.793 3.166 1.00 98.38 94 GLU A N 1
ATOM 780 C CA . GLU A 1 94 ? -0.995 -10.319 2.293 1.00 98.38 94 GLU A CA 1
ATOM 781 C C . GLU A 1 94 ? 0.236 -9.407 2.257 1.00 98.38 94 GLU A C 1
ATOM 783 O O . GLU A 1 94 ? 0.147 -8.183 2.177 1.00 98.38 94 GLU A O 1
ATOM 788 N N . ILE A 1 95 ? 1.415 -10.030 2.288 1.00 98.44 95 ILE A N 1
ATOM 789 C CA . ILE A 1 95 ? 2.697 -9.373 2.039 1.00 98.44 95 ILE A CA 1
ATOM 790 C C . ILE A 1 95 ? 3.210 -9.890 0.698 1.00 98.44 95 ILE A C 1
ATOM 792 O O . ILE A 1 95 ? 3.440 -11.087 0.537 1.00 98.44 95 ILE A O 1
ATOM 796 N N . VAL A 1 96 ? 3.406 -8.981 -0.249 1.00 98.19 96 VAL A N 1
ATOM 797 C CA . VAL A 1 96 ? 4.012 -9.255 -1.549 1.00 98.19 96 VAL A CA 1
ATOM 798 C C . VAL A 1 96 ? 5.486 -8.865 -1.467 1.00 98.19 96 VAL A C 1
ATOM 800 O O . VAL A 1 96 ? 5.831 -7.687 -1.577 1.00 98.19 96 VAL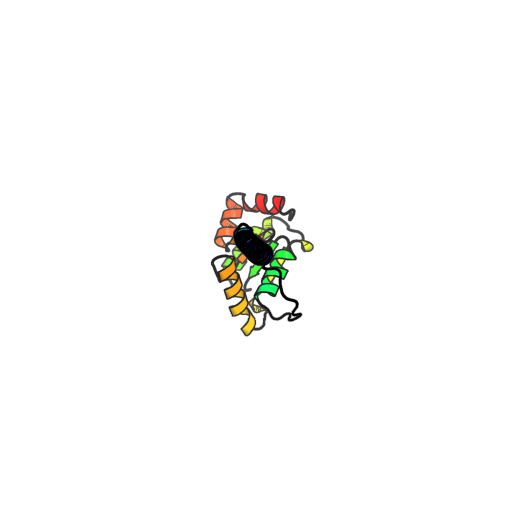 A O 1
ATOM 803 N N . GLU A 1 97 ? 6.354 -9.849 -1.234 1.00 98.12 97 GLU A N 1
ATOM 804 C CA . GLU A 1 97 ? 7.809 -9.656 -1.237 1.00 98.12 97 GLU A CA 1
ATOM 805 C C . GLU A 1 97 ? 8.309 -9.567 -2.684 1.00 98.12 97 GLU A C 1
ATOM 807 O O . GLU A 1 97 ? 8.332 -10.554 -3.419 1.00 98.12 97 GLU A O 1
ATOM 812 N N . LEU A 1 98 ? 8.667 -8.358 -3.120 1.00 97.25 98 LEU A N 1
ATOM 813 C CA . LEU A 1 98 ? 9.097 -8.106 -4.496 1.00 97.25 98 LEU A CA 1
ATOM 814 C C . LEU A 1 98 ? 10.424 -8.795 -4.823 1.00 97.25 98 LEU A C 1
ATOM 816 O O . LEU A 1 98 ? 10.672 -9.118 -5.976 1.00 97.25 98 LEU A O 1
ATOM 820 N N . ASP A 1 99 ? 11.272 -9.020 -3.825 1.00 94.31 99 ASP A N 1
ATOM 821 C CA . ASP A 1 99 ? 12.546 -9.725 -3.958 1.00 94.31 99 ASP A CA 1
ATOM 822 C C . ASP A 1 99 ? 12.399 -11.234 -4.207 1.00 94.31 99 ASP A C 1
ATOM 824 O O . ASP A 1 99 ? 13.361 -11.861 -4.643 1.00 94.31 99 ASP A O 1
ATOM 828 N N . ASP A 1 100 ? 11.202 -11.799 -4.016 1.00 95.88 100 ASP A N 1
ATOM 829 C CA . ASP A 1 100 ? 10.887 -13.183 -4.401 1.00 95.88 100 ASP A CA 1
ATOM 830 C C . ASP A 1 100 ? 10.381 -13.305 -5.847 1.00 95.88 100 ASP A C 1
ATOM 832 O O . ASP A 1 100 ? 10.185 -14.410 -6.358 1.00 95.88 100 ASP A O 1
ATOM 836 N N . LEU A 1 101 ? 10.161 -12.176 -6.527 1.00 93.00 101 LEU A N 1
ATOM 837 C CA . LEU A 1 101 ? 9.735 -12.147 -7.921 1.00 93.00 101 LEU A CA 1
ATOM 838 C C . LEU A 1 101 ? 10.950 -12.130 -8.863 1.00 93.00 101 LEU A C 1
ATOM 840 O O . LEU A 1 101 ? 12.023 -11.647 -8.494 1.00 93.00 101 LEU A O 1
ATOM 844 N N . PRO A 1 102 ? 10.797 -12.593 -10.118 1.00 92.19 102 PRO A N 1
ATOM 845 C CA . PRO A 1 102 ? 11.844 -12.454 -11.125 1.00 92.19 102 PRO A CA 1
ATOM 846 C C . PRO A 1 102 ? 12.303 -10.997 -11.254 1.00 92.19 102 PRO A C 1
ATOM 848 O O . PRO A 1 102 ? 11.466 -10.099 -11.352 1.00 92.19 102 PRO A O 1
ATOM 851 N N . ALA A 1 103 ? 13.619 -10.764 -11.311 1.00 81.19 103 ALA A N 1
ATOM 852 C CA . ALA A 1 103 ? 14.205 -9.418 -11.289 1.00 81.19 103 ALA A CA 1
ATOM 853 C C . ALA A 1 103 ? 13.577 -8.460 -12.324 1.00 81.19 103 ALA A C 1
ATOM 855 O O . ALA A 1 103 ? 13.248 -7.324 -11.992 1.00 81.19 103 ALA A O 1
ATOM 856 N N . GLY A 1 104 ? 13.297 -8.946 -13.540 1.00 86.50 104 GLY A N 1
ATOM 857 C CA . GLY A 1 104 ? 12.660 -8.155 -14.604 1.00 86.50 104 GLY A CA 1
ATOM 858 C C . GLY A 1 104 ? 11.203 -7.738 -14.339 1.00 86.50 104 GLY A C 1
ATOM 859 O O . GLY A 1 104 ? 10.678 -6.876 -15.040 1.00 86.50 104 GLY A O 1
ATOM 860 N N . LYS A 1 105 ? 10.525 -8.312 -13.335 1.00 92.31 105 LYS A N 1
ATOM 861 C CA . LYS A 1 105 ? 9.163 -7.911 -12.936 1.00 92.31 105 LYS A CA 1
ATOM 862 C C . LYS A 1 105 ? 9.162 -6.806 -11.881 1.00 92.31 105 LYS A C 1
ATOM 864 O O . LYS A 1 105 ? 8.214 -6.026 -11.826 1.00 92.31 105 LYS A O 1
ATOM 869 N N . VAL A 1 106 ? 10.210 -6.719 -11.062 1.00 94.62 106 VAL A N 1
ATOM 870 C CA . VAL A 1 106 ? 10.260 -5.819 -9.900 1.00 94.62 106 VAL A CA 1
ATOM 871 C C . VAL A 1 106 ? 10.149 -4.356 -10.315 1.00 94.62 106 VAL A C 1
ATOM 873 O O . VAL A 1 106 ? 9.313 -3.634 -9.777 1.00 94.62 106 VAL A O 1
ATOM 876 N N . GLU A 1 107 ? 10.945 -3.924 -11.292 1.00 95.38 107 GLU A N 1
ATOM 877 C CA . GLU A 1 107 ? 10.949 -2.535 -11.771 1.00 95.38 107 GLU A CA 1
ATOM 878 C C . GLU A 1 107 ? 9.596 -2.134 -12.365 1.00 95.38 107 GLU A C 1
ATOM 880 O O . GLU A 1 107 ? 9.073 -1.065 -12.054 1.00 95.38 107 GLU A O 1
ATOM 885 N N . ASN A 1 108 ? 8.984 -3.030 -13.141 1.00 96.06 108 ASN A N 1
ATOM 886 C CA . ASN A 1 108 ? 7.671 -2.813 -13.740 1.00 96.06 108 ASN A CA 1
ATOM 887 C C . ASN A 1 108 ? 6.564 -2.695 -12.682 1.00 96.06 108 ASN A C 1
ATOM 889 O O . ASN A 1 108 ? 5.731 -1.795 -12.758 1.00 96.06 108 ASN A O 1
ATOM 893 N N . ILE A 1 109 ? 6.587 -3.542 -11.648 1.00 97.44 109 ILE A N 1
ATOM 894 C CA . ILE A 1 109 ? 5.652 -3.444 -10.518 1.00 97.44 109 ILE A CA 1
ATOM 895 C C . ILE A 1 109 ? 5.868 -2.136 -9.751 1.00 97.44 109 ILE A C 1
ATOM 897 O O . ILE A 1 109 ? 4.907 -1.436 -9.441 1.00 97.44 109 ILE A O 1
ATOM 901 N N . GLN A 1 110 ? 7.119 -1.764 -9.465 1.00 97.19 110 GLN A N 1
ATOM 902 C CA . GLN A 1 110 ? 7.424 -0.503 -8.784 1.00 97.19 110 GLN A CA 1
ATOM 903 C C . GLN A 1 110 ? 6.996 0.718 -9.618 1.00 97.19 110 GLN A C 1
ATOM 905 O O . GLN A 1 110 ? 6.517 1.696 -9.044 1.00 97.19 110 GLN A O 1
ATOM 910 N N . LYS A 1 111 ? 7.095 0.661 -10.952 1.00 97.56 111 LYS A N 1
ATOM 911 C CA . LYS A 1 111 ? 6.571 1.696 -11.856 1.00 97.56 111 LYS A CA 1
ATOM 912 C C . LYS A 1 111 ? 5.054 1.828 -11.738 1.00 97.56 111 LYS A C 1
ATOM 914 O O . LYS A 1 111 ? 4.578 2.935 -11.509 1.00 97.56 111 LYS A O 1
ATOM 919 N N . VAL A 1 112 ? 4.321 0.714 -11.796 1.00 97.94 112 VAL A N 1
ATOM 920 C CA . VAL A 1 112 ? 2.858 0.692 -11.606 1.00 97.94 112 VAL A CA 1
ATOM 921 C C . VAL A 1 112 ? 2.469 1.268 -10.244 1.00 97.94 112 VAL A C 1
ATOM 923 O O . VAL A 1 112 ? 1.582 2.112 -10.162 1.00 97.94 112 VAL A O 1
ATOM 926 N N . LEU A 1 113 ? 3.157 0.876 -9.168 1.00 98.00 113 LEU A N 1
ATOM 927 C CA . LEU A 1 113 ? 2.934 1.456 -7.839 1.00 98.00 113 LEU A CA 1
ATOM 928 C C . LEU A 1 113 ? 3.154 2.978 -7.847 1.00 98.00 113 LEU A C 1
ATOM 930 O O . LEU A 1 113 ? 2.342 3.718 -7.296 1.00 98.00 113 LEU A O 1
ATOM 934 N N . GLY A 1 114 ? 4.197 3.450 -8.535 1.00 97.88 114 GLY A N 1
ATOM 935 C CA . GLY A 1 114 ? 4.454 4.872 -8.753 1.00 97.88 114 GLY A CA 1
ATOM 936 C C . GLY A 1 114 ? 3.312 5.594 -9.462 1.00 97.88 114 GLY A C 1
ATOM 937 O O . GLY A 1 114 ? 2.879 6.645 -8.997 1.00 97.88 114 GLY A O 1
ATOM 938 N N . GLU A 1 115 ? 2.788 5.015 -10.537 1.00 97.62 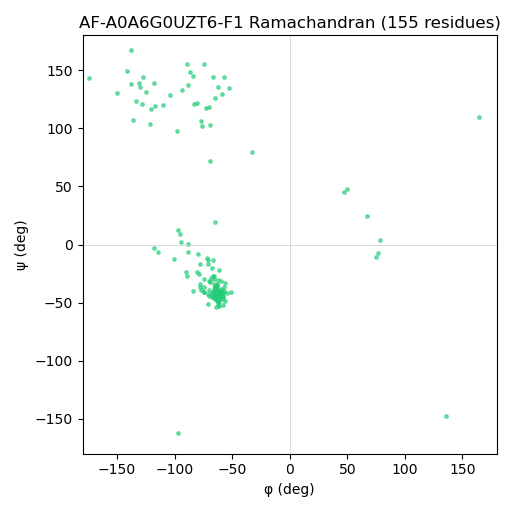115 GLU A N 1
ATOM 939 C CA . GLU A 1 115 ? 1.662 5.566 -11.298 1.00 97.62 115 GLU A CA 1
ATOM 940 C C . GLU A 1 115 ? 0.366 5.596 -10.467 1.00 97.62 115 GLU A C 1
ATOM 942 O O . GLU A 1 115 ? -0.373 6.579 -10.501 1.00 97.62 115 GLU A O 1
ATOM 947 N N . MET A 1 116 ? 0.106 4.557 -9.665 1.00 96.50 116 MET A N 1
ATOM 948 C CA . MET A 1 116 ? -1.113 4.445 -8.854 1.00 96.50 116 MET A CA 1
ATOM 949 C C . MET A 1 116 ? -1.085 5.313 -7.591 1.00 96.50 116 MET A C 1
ATOM 951 O O . MET A 1 116 ? -2.112 5.875 -7.204 1.00 96.50 116 MET A O 1
ATOM 955 N N . THR A 1 117 ? 0.067 5.406 -6.920 1.00 96.75 117 THR A N 1
ATOM 956 C CA . THR A 1 117 ? 0.168 5.991 -5.572 1.00 96.75 117 THR A CA 1
ATOM 957 C C . THR A 1 117 ? 1.054 7.230 -5.495 1.00 96.75 117 THR A C 1
ATOM 959 O O . THR A 1 117 ? 1.216 7.785 -4.411 1.00 96.75 117 THR A O 1
ATOM 962 N N . GLY A 1 118 ? 1.690 7.632 -6.597 1.00 96.50 118 GLY A N 1
ATOM 963 C CA . GLY A 1 118 ? 2.652 8.737 -6.640 1.00 96.50 118 GLY A CA 1
ATOM 964 C C . GLY A 1 118 ? 4.057 8.395 -6.126 1.00 96.50 118 GLY A C 1
ATOM 965 O O . GLY A 1 118 ? 4.900 9.284 -6.050 1.00 96.50 118 GLY A O 1
ATOM 966 N N . ALA A 1 119 ? 4.338 7.136 -5.764 1.00 96.19 119 ALA A N 1
ATOM 967 C CA . ALA A 1 119 ? 5.657 6.709 -5.287 1.00 96.19 119 ALA A CA 1
ATOM 968 C C . ALA A 1 119 ? 5.946 5.244 -5.639 1.00 96.19 119 ALA A C 1
ATOM 970 O O . ALA A 1 119 ? 5.152 4.357 -5.343 1.00 96.19 119 ALA A O 1
ATOM 971 N N . SER A 1 120 ? 7.113 4.980 -6.229 1.00 96.31 120 SER A N 1
ATOM 972 C CA . SER A 1 120 ? 7.551 3.635 -6.632 1.00 96.31 120 SER A CA 1
ATOM 973 C C . SER A 1 120 ? 8.303 2.875 -5.530 1.00 96.31 120 SER A C 1
ATOM 975 O O . SER A 1 120 ? 8.762 1.749 -5.735 1.00 96.31 120 SER A O 1
ATOM 977 N N . THR A 1 121 ? 8.475 3.477 -4.351 1.00 97.38 121 THR A N 1
ATOM 978 C CA . THR A 1 121 ? 9.277 2.928 -3.252 1.00 97.38 121 THR A CA 1
ATOM 979 C C . THR A 1 121 ? 8.491 1.941 -2.395 1.00 97.38 121 THR A C 1
ATOM 981 O O . THR A 1 121 ? 7.301 2.113 -2.133 1.00 97.38 121 THR A O 1
ATOM 984 N N . VAL A 1 122 ? 9.184 0.912 -1.899 1.00 98.06 122 VAL A N 1
ATOM 985 C CA . VAL A 1 122 ? 8.642 0.022 -0.867 1.00 98.06 122 VAL A CA 1
ATOM 986 C C . VAL A 1 122 ? 8.911 0.584 0.542 1.00 98.06 122 VAL A C 1
ATOM 988 O O . VAL A 1 122 ? 9.947 1.216 0.759 1.00 98.06 122 VAL A O 1
ATOM 991 N N . PRO A 1 123 ? 8.021 0.339 1.518 1.00 98.62 123 PRO A N 1
ATOM 992 C CA . PRO A 1 123 ? 6.752 -0.355 1.345 1.00 98.62 123 PRO A CA 1
ATOM 993 C C . PRO A 1 123 ? 5.712 0.527 0.646 1.00 98.62 123 PRO A C 1
ATOM 995 O O . PRO A 1 123 ? 5.780 1.752 0.752 1.00 98.62 123 PRO A O 1
ATOM 998 N N . ARG A 1 124 ? 4.738 -0.107 -0.014 1.00 98.69 124 ARG A N 1
ATOM 999 C CA . ARG A 1 124 ? 3.426 0.486 -0.323 1.00 98.69 124 ARG A CA 1
ATOM 1000 C C . ARG A 1 124 ? 2.352 -0.327 0.384 1.00 98.69 124 ARG A C 1
ATOM 1002 O O . ARG A 1 124 ? 2.237 -1.527 0.134 1.00 98.69 124 ARG A O 1
ATOM 1009 N N . VAL A 1 125 ? 1.606 0.320 1.274 1.00 98.81 125 VAL A N 1
ATOM 1010 C CA . VAL A 1 125 ? 0.540 -0.296 2.070 1.00 98.81 125 VAL A CA 1
ATOM 1011 C C . VAL A 1 125 ? -0.811 0.104 1.502 1.00 98.81 125 VAL A C 1
ATOM 1013 O O . VAL A 1 125 ? -1.082 1.291 1.328 1.00 98.81 125 VAL A O 1
ATOM 1016 N N . PHE A 1 126 ? -1.660 -0.888 1.255 1.00 98.81 126 PHE A N 1
ATOM 1017 C CA . PHE A 1 126 ? -3.032 -0.714 0.800 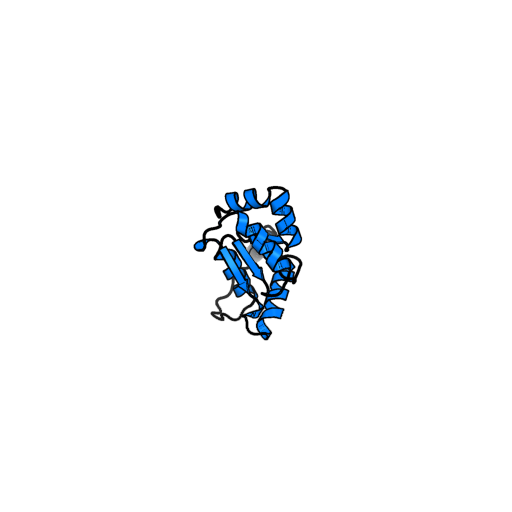1.00 98.81 126 PHE A CA 1
ATOM 1018 C C . PHE A 1 126 ? -4.007 -1.269 1.835 1.00 98.81 126 PHE A C 1
ATOM 1020 O O . PHE A 1 126 ? -3.765 -2.340 2.395 1.00 98.81 126 PHE A O 1
ATOM 1027 N N . ILE A 1 127 ? -5.104 -0.548 2.062 1.00 98.69 127 ILE A N 1
ATOM 1028 C CA . ILE A 1 127 ? -6.241 -0.976 2.881 1.00 98.69 127 ILE A CA 1
ATOM 1029 C C . ILE A 1 127 ? -7.506 -0.784 2.043 1.00 98.69 127 ILE A C 1
ATOM 1031 O O . ILE A 1 127 ? -7.774 0.319 1.574 1.00 98.69 127 ILE A O 1
ATOM 1035 N N . ASP A 1 128 ? -8.240 -1.871 1.818 1.00 97.88 128 ASP A N 1
ATOM 1036 C CA . ASP A 1 128 ? -9.435 -1.938 0.966 1.00 97.88 128 ASP A CA 1
ATOM 1037 C C . ASP A 1 128 ? -9.206 -1.305 -0.421 1.00 97.88 128 ASP A C 1
ATOM 1039 O O . ASP A 1 128 ? -9.941 -0.435 -0.877 1.00 97.88 128 ASP A O 1
ATOM 1043 N N . GLY A 1 129 ? -8.094 -1.678 -1.063 1.00 97.00 129 GLY A N 1
ATOM 1044 C CA . GLY A 1 129 ? -7.686 -1.156 -2.372 1.00 97.00 129 GLY A CA 1
ATOM 1045 C C . GLY A 1 129 ? -7.116 0.270 -2.373 1.00 97.00 129 GLY A C 1
ATOM 1046 O O . GLY A 1 129 ? -6.518 0.676 -3.368 1.00 97.00 129 GLY A O 1
ATOM 1047 N N . ASN A 1 130 ? -7.217 1.019 -1.271 1.00 97.94 130 ASN A N 1
ATOM 1048 C CA . ASN A 1 130 ? -6.723 2.393 -1.174 1.00 97.94 130 ASN A CA 1
ATOM 1049 C C . ASN A 1 130 ? -5.298 2.442 -0.616 1.00 97.94 130 ASN A C 1
ATOM 1051 O O . ASN A 1 130 ? -4.997 1.817 0.401 1.00 97.94 130 ASN A O 1
ATOM 1055 N N . CYS A 1 131 ? -4.412 3.214 -1.252 1.00 98.44 131 CYS A N 1
ATOM 1056 C CA . CYS A 1 131 ? -3.040 3.376 -0.773 1.00 98.44 131 CYS A CA 1
ATOM 1057 C C . CYS A 1 131 ? -3.002 4.246 0.490 1.00 98.44 131 CYS A C 1
ATOM 1059 O O . CYS A 1 131 ? -3.305 5.437 0.440 1.00 98.44 131 CYS A O 1
ATOM 1061 N N . LEU A 1 132 ? -2.547 3.666 1.600 1.00 98.44 132 LEU A N 1
ATOM 1062 C CA . LEU A 1 132 ? -2.242 4.389 2.833 1.00 98.44 132 LEU A CA 1
ATOM 1063 C C . LEU A 1 132 ? -0.934 5.180 2.710 1.00 98.44 132 LEU A C 1
ATOM 1065 O O . LEU A 1 132 ? -0.855 6.305 3.192 1.00 98.44 132 LEU A O 1
ATOM 1069 N N . GLY A 1 133 ? 0.084 4.586 2.078 1.00 98.12 133 GLY A N 1
ATOM 1070 C CA . GLY A 1 133 ? 1.408 5.186 1.929 1.00 98.12 133 GLY A CA 1
ATOM 1071 C C . GLY A 1 133 ? 2.550 4.210 2.211 1.00 98.12 133 GLY A C 1
ATOM 1072 O O . GLY A 1 133 ? 2.467 3.018 1.907 1.00 98.12 133 GLY A O 1
ATOM 1073 N N . GLY A 1 134 ? 3.647 4.744 2.744 1.00 98.31 134 GLY A N 1
ATOM 1074 C CA . GLY A 1 134 ? 4.865 4.024 3.099 1.00 98.31 134 GLY A CA 1
ATOM 1075 C C . GLY A 1 134 ? 4.965 3.632 4.565 1.00 98.31 134 GLY A C 1
ATOM 1076 O O . GLY A 1 134 ? 3.985 3.606 5.306 1.00 98.31 134 GLY A O 1
ATOM 1077 N N . GLY A 1 135 ? 6.189 3.309 4.989 1.00 98.12 135 GLY A N 1
ATOM 1078 C CA . GLY A 1 135 ? 6.458 2.847 6.350 1.00 98.12 135 GLY A CA 1
ATOM 1079 C C . GLY A 1 135 ? 6.169 3.922 7.389 1.00 98.12 135 GLY A C 1
ATOM 1080 O O . GLY A 1 135 ? 5.473 3.652 8.364 1.00 98.12 135 GLY A O 1
ATOM 1081 N N . ASP A 1 136 ? 6.647 5.142 7.149 1.00 98.19 136 ASP A N 1
ATOM 1082 C CA . ASP A 1 136 ? 6.441 6.252 8.078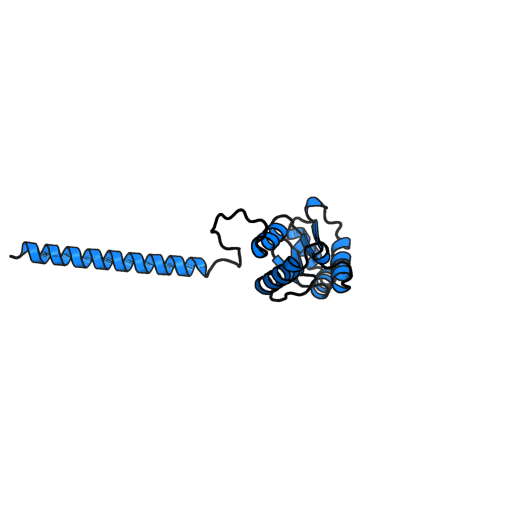 1.00 98.19 136 ASP A CA 1
ATOM 1083 C C . ASP A 1 136 ? 4.966 6.702 8.096 1.00 98.19 136 ASP A C 1
ATOM 1085 O O . ASP A 1 136 ? 4.415 6.885 9.180 1.00 98.19 136 ASP A O 1
ATOM 1089 N N . ASP A 1 137 ? 4.283 6.733 6.941 1.00 98.50 137 ASP A N 1
ATOM 1090 C CA . ASP A 1 137 ? 2.833 6.999 6.859 1.00 98.50 137 ASP A CA 1
ATOM 1091 C C . ASP A 1 137 ? 2.017 5.969 7.662 1.00 98.50 137 ASP A C 1
ATOM 1093 O O . ASP A 1 137 ? 1.070 6.311 8.369 1.00 98.50 137 ASP A O 1
ATOM 1097 N N . THR A 1 138 ? 2.408 4.690 7.598 1.00 98.62 138 THR A N 1
ATOM 1098 C CA . THR A 1 138 ? 1.736 3.605 8.333 1.00 98.62 138 THR A CA 1
ATOM 1099 C C . THR A 1 138 ? 1.939 3.743 9.841 1.00 98.62 138 THR A C 1
ATOM 1101 O O . THR A 1 138 ? 0.997 3.566 10.614 1.00 98.62 138 THR A O 1
ATOM 1104 N N . VAL A 1 139 ? 3.153 4.095 10.278 1.00 98.56 139 VAL A N 1
ATOM 1105 C CA . VAL A 1 139 ? 3.447 4.357 11.696 1.00 98.56 139 VAL A CA 1
ATOM 1106 C C . VAL A 1 139 ? 2.688 5.591 12.185 1.00 98.56 139 VAL A C 1
ATOM 110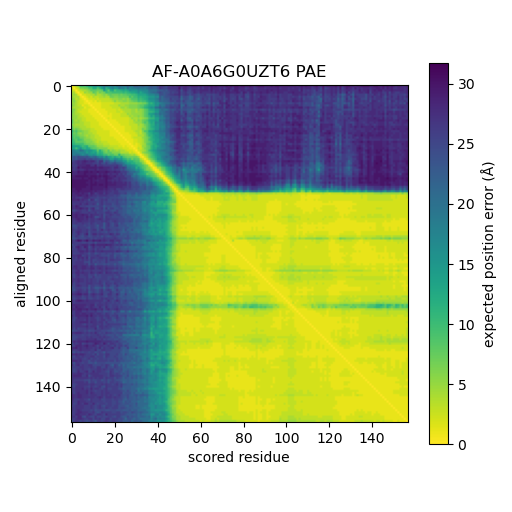8 O O . VAL A 1 139 ? 2.106 5.553 13.265 1.00 98.56 139 VAL A O 1
ATOM 1111 N N . GLN A 1 140 ? 2.617 6.658 11.390 1.00 98.75 140 GLN A N 1
ATOM 1112 C CA . GLN A 1 140 ? 1.829 7.845 11.725 1.00 98.75 140 GLN A CA 1
ATOM 1113 C C . GLN A 1 140 ? 0.326 7.531 11.813 1.00 98.75 140 GLN A C 1
ATOM 1115 O O . GLN A 1 140 ? -0.381 8.026 12.695 1.00 98.75 140 GLN A O 1
ATOM 1120 N N . ALA A 1 141 ? -0.189 6.682 10.924 1.00 98.62 141 ALA A N 1
ATOM 1121 C CA . ALA A 1 141 ? -1.573 6.228 10.985 1.00 98.62 141 ALA A CA 1
ATOM 1122 C C . ALA A 1 141 ? -1.842 5.387 12.246 1.00 98.62 141 ALA A C 1
ATOM 1124 O O . ALA A 1 141 ? -2.913 5.504 12.839 1.00 98.62 141 ALA A O 1
ATOM 1125 N N . LEU A 1 142 ? -0.876 4.571 12.686 1.00 98.44 142 LEU A N 1
ATOM 1126 C CA . LEU A 1 142 ? -0.957 3.850 13.958 1.00 98.44 142 LEU A CA 1
ATOM 1127 C C . LEU A 1 142 ? -1.026 4.822 15.141 1.00 98.44 142 LEU A C 1
ATOM 1129 O O . LEU A 1 142 ? -1.934 4.705 15.960 1.00 98.44 142 LEU A O 1
ATOM 1133 N N . THR A 1 143 ? -0.104 5.785 15.226 1.00 98.19 143 THR A N 1
ATOM 1134 C CA . THR A 1 143 ? -0.031 6.712 16.371 1.00 98.19 143 THR A CA 1
ATOM 1135 C C . THR A 1 143 ? -1.238 7.640 1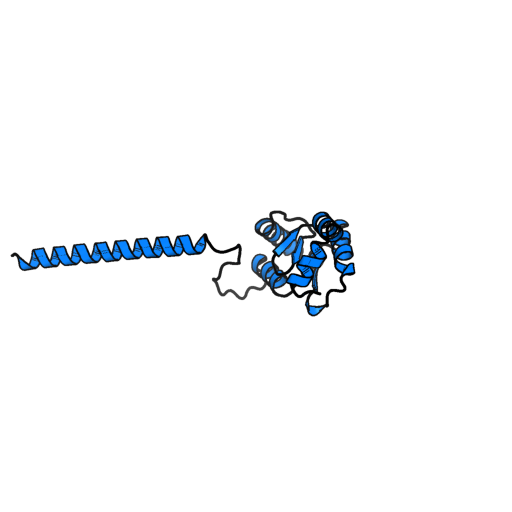6.464 1.00 98.19 143 THR A C 1
ATOM 1137 O O . THR A 1 143 ? -1.677 7.957 17.565 1.00 98.19 143 THR A O 1
ATOM 1140 N N . SER A 1 144 ? -1.808 8.044 15.328 1.00 98.44 144 SER A N 1
ATOM 1141 C CA . SER A 1 144 ? -3.022 8.873 15.274 1.00 98.44 144 SER A CA 1
ATOM 1142 C C . SER A 1 144 ? -4.326 8.097 15.495 1.00 98.44 144 SER A C 1
ATOM 1144 O O . SER A 1 144 ? -5.388 8.708 15.568 1.00 98.44 144 SER A O 1
ATOM 1146 N N . GLY A 1 145 ? -4.287 6.761 15.548 1.00 98.25 145 GLY A N 1
ATOM 1147 C CA . GLY A 1 145 ? -5.482 5.912 15.602 1.00 98.25 145 GLY A CA 1
ATOM 1148 C C . GLY A 1 145 ? -6.213 5.749 14.262 1.00 98.25 145 GLY A C 1
ATOM 1149 O O . GLY A 1 145 ? -7.095 4.895 14.149 1.00 98.25 145 GLY A O 1
ATOM 1150 N N . LYS A 1 146 ? -5.809 6.485 13.217 1.00 98.56 146 LYS A N 1
ATOM 1151 C CA . LYS A 1 146 ? -6.361 6.377 11.857 1.00 98.56 146 LYS A CA 1
ATOM 1152 C C . LYS A 1 146 ? -6.248 4.957 11.300 1.00 98.56 146 LYS A C 1
ATOM 1154 O O . LYS A 1 146 ? -7.152 4.490 10.617 1.00 98.56 146 LYS A O 1
ATOM 1159 N N . LEU A 1 147 ? -5.161 4.246 11.605 1.00 98.56 147 LEU A N 1
ATOM 1160 C CA . LEU A 1 147 ? -4.961 2.878 11.129 1.00 98.56 147 LEU A CA 1
ATOM 1161 C C . LEU A 1 147 ? -6.031 1.926 11.680 1.00 98.56 147 LEU A C 1
ATOM 1163 O O . LEU A 1 147 ? -6.587 1.137 10.924 1.00 98.56 147 LEU A O 1
ATOM 1167 N N . ALA A 1 148 ? -6.367 2.040 12.969 1.00 98.56 148 ALA A N 1
ATOM 1168 C CA . ALA A 1 148 ? -7.428 1.244 13.584 1.00 98.56 148 ALA A CA 1
ATOM 1169 C C . ALA A 1 148 ? -8.789 1.513 12.930 1.00 98.56 148 ALA A C 1
ATOM 1171 O O . ALA A 1 148 ? -9.560 0.584 12.708 1.00 98.56 148 ALA A O 1
ATOM 1172 N N . GLN A 1 149 ? -9.078 2.783 12.632 1.00 98.62 149 GLN A N 1
ATOM 1173 C CA . GLN A 1 149 ? -10.307 3.188 11.958 1.00 98.62 149 GLN A CA 1
ATOM 1174 C C . GLN A 1 149 ? -10.412 2.552 10.566 1.00 98.62 149 GLN A C 1
ATOM 1176 O O . GLN A 1 149 ? -11.383 1.851 10.296 1.00 98.62 149 GLN A O 1
ATOM 1181 N N . LEU A 1 150 ? -9.384 2.715 9.729 1.00 98.62 150 LEU A N 1
ATOM 1182 C CA . LEU A 1 150 ? -9.371 2.178 8.364 1.00 98.62 150 LEU A CA 1
ATOM 1183 C C . LEU A 1 150 ? -9.513 0.652 8.335 1.00 98.62 150 LEU A C 1
ATOM 1185 O O . LEU A 1 150 ? -10.223 0.109 7.494 1.00 98.62 150 LEU A O 1
ATOM 1189 N N . LEU A 1 151 ? -8.858 -0.053 9.262 1.00 98.62 151 LEU A N 1
ATOM 1190 C CA . LEU A 1 151 ? -8.952 -1.512 9.342 1.00 98.62 151 LEU A CA 1
ATOM 1191 C C . LEU A 1 151 ? -10.365 -1.980 9.723 1.00 98.62 151 LEU A C 1
ATOM 1193 O O . LEU A 1 151 ? -10.838 -2.965 9.160 1.00 98.62 151 LEU A O 1
ATOM 1197 N N . LYS A 1 152 ? -11.052 -1.275 10.630 1.00 98.50 152 LYS A N 1
ATOM 1198 C CA . LYS A 1 152 ? -12.448 -1.577 10.991 1.00 98.50 152 LYS A CA 1
ATOM 1199 C C . LYS A 1 152 ? -13.407 -1.292 9.841 1.00 98.50 152 LYS A C 1
ATOM 1201 O O . LYS A 1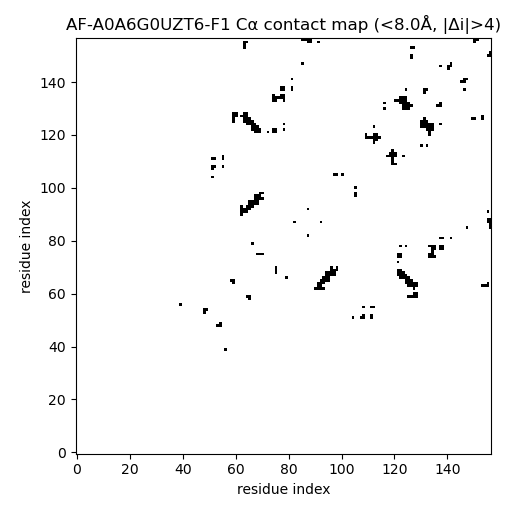 152 ? -14.255 -2.121 9.537 1.00 98.50 152 LYS A O 1
ATOM 1206 N N . GLU A 1 153 ? -13.256 -0.143 9.185 1.00 98.38 153 GLU A N 1
ATOM 1207 C CA . GLU A 1 153 ? -14.074 0.237 8.025 1.00 98.38 153 GLU A CA 1
ATOM 1208 C C . GLU A 1 153 ? -13.927 -0.774 6.878 1.00 98.38 153 GLU A C 1
ATOM 1210 O O . GLU A 1 153 ? -14.913 -1.148 6.249 1.00 98.38 153 GLU A O 1
ATOM 1215 N N . ALA A 1 154 ? -12.716 -1.297 6.667 1.00 97.75 154 ALA A N 1
ATOM 1216 C CA . ALA A 1 154 ? -12.446 -2.346 5.686 1.00 97.75 154 ALA A CA 1
ATOM 1217 C C . ALA A 1 154 ? -12.994 -3.736 6.079 1.00 97.75 154 ALA A C 1
ATOM 1219 O O . ALA A 1 154 ? -12.965 -4.655 5.252 1.00 97.75 154 ALA A O 1
ATOM 1220 N N . GLY A 1 155 ? -13.442 -3.921 7.328 1.00 97.62 155 GLY A N 1
ATOM 1221 C CA . GLY A 1 155 ? -13.782 -5.228 7.900 1.00 97.62 155 GLY A CA 1
ATOM 1222 C C . GLY A 1 155 ? -12.565 -6.145 8.070 1.00 97.62 155 GLY A C 1
ATOM 1223 O O . GLY A 1 155 ? -12.692 -7.369 8.040 1.00 97.62 155 GLY A O 1
ATOM 1224 N N . ALA A 1 156 ? -11.367 -5.567 8.181 1.00 97.25 156 ALA A N 1
ATOM 1225 C CA . ALA A 1 156 ? -10.128 -6.312 8.358 1.00 97.25 156 ALA A CA 1
ATOM 1226 C C . ALA A 1 156 ? -9.930 -6.778 9.810 1.00 97.25 156 ALA A C 1
ATOM 1228 O O . ALA A 1 156 ? -9.230 -7.772 10.007 1.00 97.25 156 ALA A O 1
ATOM 1229 N N . ILE A 1 157 ? -10.536 -6.083 10.784 1.00 96.06 157 ILE A N 1
ATOM 1230 C CA . ILE A 1 157 ? -10.509 -6.371 12.231 1.00 96.06 157 ILE A CA 1
ATOM 1231 C C . ILE A 1 157 ? -11.845 -6.074 12.906 1.00 96.06 157 ILE A C 1
ATOM 1233 O O . ILE A 1 157 ? -12.626 -5.287 12.328 1.00 96.06 157 ILE A O 1
#